Protein AF-A0A7R8L884-F1 (afdb_monomer_lite)

Structure (mmCIF, N/CA/C/O backbone):
data_AF-A0A7R8L884-F1
#
_entry.id   AF-A0A7R8L884-F1
#
loop_
_atom_site.group_PDB
_atom_site.id
_atom_site.type_symbol
_atom_site.label_atom_id
_atom_site.label_alt_id
_atom_site.label_comp_id
_atom_site.label_asym_id
_atom_site.label_entity_id
_atom_site.label_seq_id
_atom_site.pdbx_PDB_ins_code
_atom_site.Cartn_x
_atom_site.Cartn_y
_atom_site.Cartn_z
_atom_site.occupancy
_atom_site.B_iso_or_equiv
_atom_site.auth_seq_id
_atom_site.auth_comp_id
_atom_site.auth_asym_id
_atom_site.auth_atom_id
_atom_site.pdbx_PDB_model_num
ATOM 1 N N . MET A 1 1 ? 1.867 7.449 -24.778 1.00 37.81 1 MET A N 1
ATOM 2 C CA . MET A 1 1 ? 2.277 6.157 -24.186 1.00 37.81 1 MET A CA 1
ATOM 3 C C . MET A 1 1 ? 1.015 5.458 -23.724 1.00 37.81 1 MET A C 1
ATOM 5 O O . MET A 1 1 ? 0.256 6.070 -22.986 1.00 37.81 1 MET A O 1
ATOM 9 N N . ALA A 1 2 ? 0.740 4.260 -24.238 1.00 30.61 2 ALA A N 1
ATOM 10 C CA . ALA A 1 2 ? -0.418 3.473 -23.823 1.00 30.61 2 ALA A CA 1
ATOM 11 C C . ALA A 1 2 ? -0.204 2.948 -22.390 1.00 30.61 2 ALA A C 1
ATOM 13 O O . ALA A 1 2 ? 0.940 2.639 -22.043 1.00 30.61 2 ALA A O 1
ATOM 14 N N . PRO A 1 3 ? -1.251 2.855 -21.553 1.00 36.12 3 PRO A N 1
ATOM 15 C CA . PRO A 1 3 ? -1.129 2.206 -20.258 1.00 36.12 3 PRO A CA 1
ATOM 16 C C . PRO A 1 3 ? -0.828 0.723 -20.495 1.00 36.12 3 PRO A C 1
ATOM 18 O O . PRO A 1 3 ? -1.528 0.057 -21.256 1.00 36.12 3 PRO A O 1
ATOM 21 N N . VAL A 1 4 ? 0.233 0.215 -19.868 1.00 46.78 4 VAL A N 1
ATOM 22 C CA . VAL A 1 4 ? 0.467 -1.228 -19.774 1.00 46.78 4 VAL A CA 1
ATOM 23 C C . VAL A 1 4 ? -0.720 -1.793 -19.001 1.00 46.78 4 VAL A C 1
ATOM 25 O O . VAL A 1 4 ? -0.898 -1.482 -17.822 1.00 46.78 4 VAL A O 1
ATOM 28 N N . LEU A 1 5 ? -1.583 -2.538 -19.693 1.00 41.53 5 LEU A N 1
ATOM 29 C CA . LEU A 1 5 ? -2.669 -3.290 -19.076 1.00 41.53 5 LEU A CA 1
ATOM 30 C C . LEU A 1 5 ? -2.035 -4.237 -18.055 1.00 41.53 5 LEU A C 1
ATOM 32 O O . LEU A 1 5 ? -1.295 -5.146 -18.421 1.00 41.53 5 LEU A O 1
ATOM 36 N N . ARG A 1 6 ? -2.273 -3.937 -16.775 1.00 55.09 6 ARG A N 1
ATOM 37 C CA . ARG A 1 6 ? -1.846 -4.737 -15.629 1.00 55.09 6 ARG A CA 1
ATOM 38 C C . ARG A 1 6 ? -2.355 -6.163 -15.828 1.00 55.09 6 ARG A C 1
ATOM 40 O O . ARG A 1 6 ? -3.567 -6.367 -15.842 1.00 55.09 6 ARG A O 1
ATOM 47 N N . GLU A 1 7 ? -1.464 -7.146 -15.880 1.00 52.06 7 GLU A N 1
ATOM 48 C CA . GLU A 1 7 ? -1.822 -8.477 -15.394 1.00 52.06 7 GLU A CA 1
ATOM 49 C C . GLU A 1 7 ? -1.991 -8.343 -13.878 1.00 52.06 7 GLU A C 1
ATOM 51 O O . GLU A 1 7 ? -1.067 -8.555 -13.100 1.00 52.06 7 GLU A O 1
ATOM 56 N N . MET A 1 8 ? -3.166 -7.880 -13.448 1.00 53.38 8 MET A N 1
ATOM 57 C CA . MET A 1 8 ? -3.611 -8.149 -12.090 1.00 53.38 8 MET A CA 1
ATOM 58 C C . MET A 1 8 ? -3.756 -9.665 -12.024 1.00 53.38 8 MET A C 1
ATOM 60 O O . MET A 1 8 ? -4.712 -10.213 -12.577 1.00 53.38 8 MET A O 1
ATOM 64 N N . GLN A 1 9 ? -2.776 -10.346 -11.428 1.00 59.41 9 GLN A N 1
ATOM 65 C CA . GLN A 1 9 ? -2.965 -11.732 -11.023 1.00 59.41 9 GLN A CA 1
ATOM 66 C C . GLN A 1 9 ? -4.261 -11.769 -10.210 1.00 59.41 9 GLN A C 1
ATOM 68 O O . GLN A 1 9 ? -4.452 -10.962 -9.299 1.00 59.41 9 GLN A O 1
ATOM 73 N N . GLY A 1 10 ? -5.197 -12.625 -10.626 1.00 67.19 10 GLY A N 1
ATOM 74 C CA . GLY A 1 10 ? -6.474 -12.773 -9.939 1.00 67.19 10 GLY A CA 1
ATOM 75 C C . GLY A 1 10 ? -6.274 -13.184 -8.476 1.00 67.19 10 GLY A C 1
ATOM 76 O O . GLY A 1 10 ? -5.158 -13.526 -8.082 1.00 67.19 10 GLY A O 1
ATOM 77 N N . PRO A 1 11 ? -7.345 -13.192 -7.669 1.00 77.44 11 PRO A N 1
ATOM 78 C CA . PRO A 1 11 ? -7.245 -13.460 -6.243 1.00 77.44 11 PRO A CA 1
ATOM 79 C C . PRO A 1 11 ? -6.469 -14.752 -5.963 1.00 77.44 11 PRO A C 1
ATOM 81 O O . PRO A 1 11 ? -6.843 -15.833 -6.429 1.00 77.44 11 PRO A O 1
ATOM 84 N N . VAL A 1 12 ? -5.375 -14.642 -5.210 1.00 81.31 12 VAL A N 1
ATOM 85 C CA . VAL A 1 12 ? -4.496 -15.777 -4.910 1.00 81.31 12 VAL A CA 1
ATOM 86 C C . VAL A 1 12 ? -4.916 -16.385 -3.581 1.00 81.31 12 VAL A C 1
ATOM 88 O O . VAL A 1 12 ? -5.024 -15.695 -2.565 1.00 81.31 12 VAL A O 1
ATOM 91 N N . ARG A 1 13 ? -5.163 -17.697 -3.566 1.00 82.12 13 ARG A N 1
ATOM 92 C CA . ARG A 1 13 ? -5.399 -18.423 -2.314 1.00 82.12 13 ARG A CA 1
ATOM 93 C C . ARG A 1 13 ? -4.088 -18.597 -1.568 1.00 82.12 13 ARG A C 1
ATOM 95 O O . ARG A 1 13 ? -3.082 -18.981 -2.156 1.00 82.12 13 ARG A O 1
ATOM 102 N N . PHE A 1 14 ? -4.121 -18.366 -0.263 1.00 79.69 14 PHE A N 1
ATOM 103 C CA . PHE A 1 14 ? -2.956 -18.607 0.57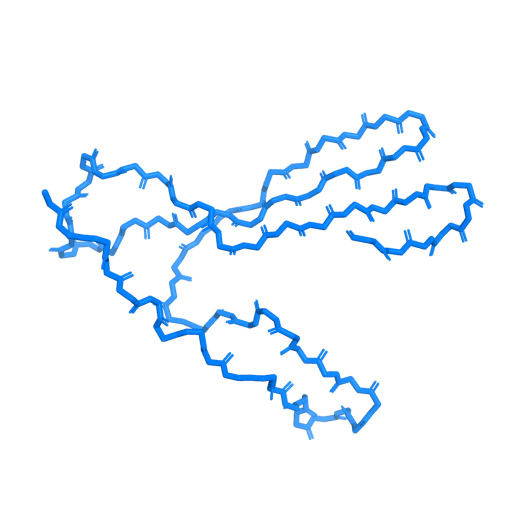2 1.00 79.69 14 PHE A CA 1
ATOM 104 C C . PHE A 1 14 ? -2.773 -20.116 0.78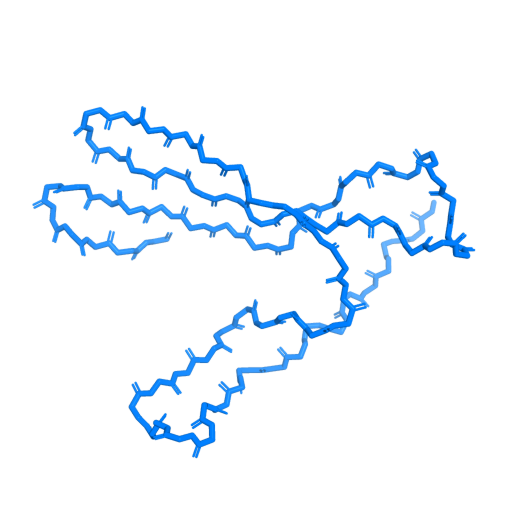8 1.00 79.69 14 PHE A C 1
ATOM 106 O O . PHE A 1 14 ? -3.657 -20.769 1.338 1.00 79.69 14 PHE A O 1
ATOM 113 N N . GLU A 1 15 ? -1.633 -20.682 0.380 1.00 80.19 15 GLU A N 1
ATOM 114 C CA . GLU A 1 15 ? -1.419 -22.144 0.365 1.00 80.19 15 GLU A CA 1
ATOM 115 C C . GLU A 1 15 ? -1.593 -22.811 1.738 1.00 80.19 15 GLU A C 1
ATOM 117 O O . GLU A 1 15 ? -2.035 -23.953 1.834 1.00 80.19 15 GLU A O 1
ATOM 122 N N . THR A 1 16 ? -1.276 -22.095 2.818 1.00 83.38 16 THR A N 1
ATOM 123 C CA . THR A 1 16 ? -1.352 -22.620 4.190 1.00 83.38 16 THR A CA 1
ATOM 124 C C . THR A 1 16 ? -2.622 -22.207 4.933 1.00 83.38 16 THR A C 1
ATOM 126 O O . THR A 1 16 ? -2.831 -22.636 6.070 1.00 83.38 16 THR A O 1
ATOM 129 N N . ARG A 1 17 ? -3.482 -21.378 4.321 1.00 80.06 17 ARG A N 1
ATOM 130 C CA . ARG A 1 17 ? -4.692 -20.833 4.948 1.00 80.06 17 ARG A CA 1
ATOM 131 C C . ARG A 1 17 ? -5.845 -20.688 3.957 1.00 80.06 17 ARG A C 1
ATOM 133 O O . ARG A 1 17 ? -5.940 -19.716 3.217 1.00 80.06 17 ARG A O 1
ATOM 140 N N . ASN A 1 18 ? -6.790 -21.621 4.041 1.00 82.38 18 ASN A N 1
ATOM 141 C CA . ASN A 1 18 ? -7.969 -21.668 3.168 1.00 82.38 18 ASN A CA 1
ATOM 142 C C . ASN A 1 18 ? -8.999 -20.555 3.427 1.00 82.38 18 ASN A C 1
ATOM 144 O O . ASN A 1 18 ? -9.896 -20.358 2.608 1.00 82.38 18 ASN A O 1
ATOM 148 N N . ASP A 1 19 ? -8.888 -19.859 4.558 1.00 86.19 19 ASP A N 1
ATOM 149 C CA . ASP A 1 19 ? -9.737 -18.737 4.958 1.00 86.19 19 ASP A CA 1
ATOM 150 C C . ASP A 1 19 ? -9.161 -17.369 4.548 1.00 86.19 19 ASP A C 1
ATOM 152 O O . ASP A 1 19 ? -9.745 -16.340 4.880 1.00 86.19 19 ASP A O 1
ATOM 156 N N . LEU A 1 20 ? -8.025 -17.345 3.838 1.00 80.50 20 LEU A N 1
ATOM 157 C CA . LEU A 1 20 ? -7.402 -16.125 3.333 1.00 80.50 20 LEU A CA 1
ATOM 158 C C . LEU A 1 20 ? -7.343 -16.112 1.809 1.00 80.50 20 LEU A C 1
ATOM 160 O O . LEU A 1 20 ? -6.893 -17.062 1.162 1.00 80.50 20 LEU A O 1
ATOM 164 N N . MET A 1 21 ? -7.748 -14.975 1.256 1.00 84.25 21 MET A N 1
ATOM 165 C CA . MET A 1 21 ? -7.638 -14.654 -0.156 1.00 84.25 21 MET A CA 1
ATOM 166 C C . MET A 1 21 ? -6.848 -13.356 -0.296 1.00 84.25 21 MET A C 1
ATOM 168 O O . MET A 1 21 ? -7.105 -12.383 0.413 1.00 84.25 21 MET A O 1
ATOM 172 N N . LEU A 1 22 ? -5.849 -13.365 -1.171 1.00 84.81 22 LEU A N 1
ATOM 173 C CA . LEU A 1 22 ? -5.052 -12.194 -1.496 1.00 84.81 22 LEU A CA 1
ATOM 174 C C . LEU A 1 22 ? -5.653 -11.539 -2.741 1.00 84.81 22 LEU A C 1
ATOM 176 O O . LEU A 1 22 ? -5.414 -11.998 -3.854 1.00 84.81 22 LEU A O 1
ATOM 180 N N . GLU A 1 23 ? -6.445 -10.486 -2.545 1.00 83.00 23 GLU A N 1
ATOM 181 C CA . GLU A 1 23 ? -7.151 -9.780 -3.629 1.00 83.00 23 GLU A CA 1
ATOM 182 C C . GLU A 1 23 ? -6.196 -9.042 -4.583 1.00 83.00 23 GLU A C 1
ATOM 184 O O . GLU A 1 23 ? -6.405 -9.035 -5.793 1.00 83.00 23 GLU A O 1
ATOM 189 N N . SER A 1 24 ? -5.130 -8.449 -4.034 1.00 83.50 24 SER A N 1
ATOM 190 C CA . SER A 1 24 ? -4.187 -7.569 -4.746 1.00 83.50 24 SER A CA 1
ATOM 191 C C . SER A 1 24 ? -2.731 -8.011 -4.542 1.00 83.50 24 SER A C 1
ATOM 193 O O . SER A 1 24 ? -1.869 -7.221 -4.148 1.00 83.50 24 SER A O 1
ATOM 195 N N . TYR A 1 25 ? -2.444 -9.294 -4.767 1.00 83.88 25 TYR A N 1
ATOM 196 C CA . TYR A 1 25 ? -1.108 -9.863 -4.560 1.00 83.88 25 TYR A CA 1
ATOM 197 C C . TYR A 1 25 ? -0.077 -9.383 -5.597 1.00 83.88 25 TYR A C 1
ATOM 199 O O . TYR A 1 25 ? -0.411 -9.176 -6.758 1.00 83.88 25 TYR A O 1
ATOM 207 N N . CYS A 1 26 ? 1.177 -9.218 -5.166 1.00 84.56 26 CYS A N 1
ATOM 208 C CA . CYS A 1 26 ? 2.316 -8.842 -6.002 1.00 84.56 26 CYS A CA 1
ATOM 209 C C . CYS A 1 26 ? 3.540 -9.677 -5.603 1.00 84.56 26 CYS A C 1
ATOM 211 O O . CYS A 1 26 ? 4.078 -9.484 -4.512 1.00 84.56 26 CYS A O 1
ATOM 213 N N . ASP A 1 27 ? 3.990 -10.578 -6.474 1.00 84.69 27 ASP A N 1
ATOM 214 C CA . ASP A 1 27 ? 5.157 -11.445 -6.257 1.00 84.69 27 ASP A CA 1
ATOM 215 C C . ASP A 1 27 ? 6.425 -10.966 -6.977 1.00 84.69 27 ASP A C 1
ATOM 217 O O . ASP A 1 27 ? 7.537 -11.208 -6.509 1.00 84.69 27 ASP A O 1
ATOM 221 N N . ASP A 1 28 ? 6.272 -10.271 -8.104 1.00 85.62 28 ASP A N 1
ATOM 222 C CA . ASP A 1 28 ? 7.350 -10.053 -9.070 1.00 85.62 28 ASP A CA 1
ATOM 223 C C . ASP A 1 28 ? 7.898 -8.609 -9.114 1.00 85.62 28 ASP A C 1
ATOM 225 O O . ASP A 1 28 ? 8.737 -8.264 -9.963 1.00 85.62 28 ASP A O 1
ATOM 229 N N . ARG A 1 29 ? 7.466 -7.745 -8.188 1.00 87.44 29 ARG A N 1
ATOM 230 C CA . ARG A 1 29 ? 7.944 -6.359 -8.057 1.00 87.44 29 ARG A CA 1
ATOM 231 C C . ARG A 1 29 ? 8.520 -6.080 -6.676 1.00 87.44 29 ARG A C 1
ATOM 233 O O . ARG A 1 29 ? 7.987 -6.489 -5.650 1.00 87.44 29 ARG A O 1
ATOM 240 N N . HIS A 1 30 ? 9.580 -5.275 -6.655 1.00 89.75 30 HIS A N 1
ATOM 241 C CA . HIS A 1 30 ? 9.985 -4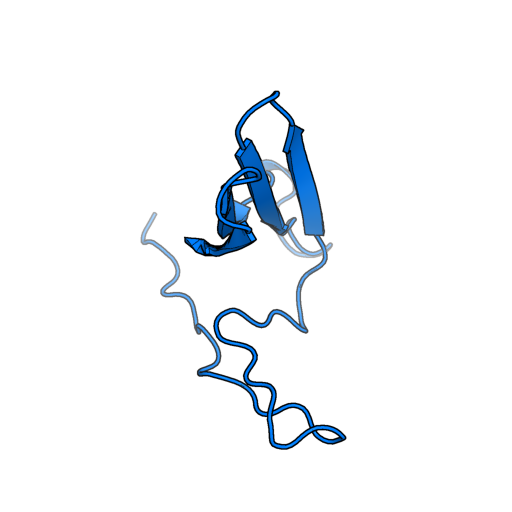.571 -5.444 1.00 89.75 30 HIS A CA 1
ATOM 242 C C . HIS A 1 30 ? 9.093 -3.351 -5.235 1.00 89.75 30 HIS A C 1
ATOM 244 O O . HIS A 1 30 ? 8.587 -2.761 -6.192 1.00 89.75 30 HIS A O 1
ATOM 250 N N . GLY A 1 31 ? 8.946 -2.937 -3.984 1.00 91.81 31 GLY A N 1
ATOM 251 C CA . GLY A 1 31 ? 8.114 -1.802 -3.632 1.00 91.81 31 GLY A CA 1
ATOM 252 C C . GLY A 1 31 ? 8.306 -1.364 -2.191 1.00 91.81 31 GLY A C 1
ATOM 253 O O . GLY A 1 31 ? 9.138 -1.906 -1.464 1.00 91.81 31 GLY A O 1
ATOM 254 N N . PHE A 1 32 ? 7.518 -0.382 -1.783 1.00 94.19 32 PHE A N 1
ATOM 255 C CA . PHE A 1 32 ? 7.452 0.103 -0.412 1.00 94.19 32 PHE A CA 1
ATOM 256 C C . PHE A 1 32 ? 6.014 0.468 -0.051 1.00 94.19 32 PHE A C 1
ATOM 258 O O . PHE A 1 32 ? 5.178 0.727 -0.918 1.00 94.19 32 PHE A O 1
ATOM 265 N N . LEU A 1 33 ? 5.732 0.485 1.250 1.00 94.75 33 LEU A N 1
ATOM 266 C CA . LEU A 1 33 ? 4.448 0.922 1.781 1.00 94.75 33 LEU A CA 1
ATOM 267 C C . LEU A 1 33 ? 4.542 2.381 2.214 1.00 94.75 33 LEU A C 1
ATOM 269 O O . LEU A 1 33 ? 5.468 2.768 2.929 1.00 94.75 33 LEU A O 1
ATOM 273 N N . ARG A 1 34 ? 3.554 3.176 1.816 1.00 96.50 34 ARG A N 1
ATOM 274 C CA . ARG A 1 34 ? 3.326 4.517 2.344 1.00 96.50 34 ARG A CA 1
ATOM 275 C C . ARG A 1 34 ? 2.142 4.465 3.297 1.00 96.50 34 ARG A C 1
ATOM 277 O O . ARG A 1 34 ? 1.044 4.093 2.895 1.00 96.50 34 ARG A O 1
ATOM 284 N N . PHE A 1 35 ? 2.378 4.845 4.549 1.00 95.44 35 PHE A N 1
ATOM 285 C CA . PHE A 1 35 ? 1.346 4.934 5.575 1.00 95.44 35 PHE A CA 1
ATOM 286 C C . PHE A 1 35 ? 1.071 6.388 5.926 1.00 95.44 35 PHE A C 1
ATOM 288 O O . PHE A 1 35 ? 1.990 7.145 6.235 1.00 95.44 35 PHE A O 1
ATOM 295 N N . GLU A 1 36 ? -0.204 6.742 5.962 1.00 97.00 36 GLU A N 1
ATOM 296 C CA . GLU A 1 36 ? -0.684 7.971 6.574 1.00 97.00 36 GLU A CA 1
ATOM 297 C C . GLU A 1 36 ? -1.564 7.590 7.760 1.00 97.00 36 GLU A C 1
ATOM 299 O O . GLU A 1 36 ? -2.588 6.920 7.618 1.00 97.00 36 GLU A O 1
ATOM 304 N N . VAL A 1 37 ? -1.128 7.979 8.958 1.00 95.38 37 VAL A N 1
ATOM 305 C CA . VAL A 1 37 ? -1.812 7.640 10.207 1.00 95.38 37 VAL A CA 1
ATOM 306 C C . VAL A 1 37 ? -2.455 8.892 10.774 1.00 95.38 37 VAL A C 1
ATOM 308 O O . VAL A 1 37 ? -1.783 9.880 11.062 1.00 95.38 37 VAL A O 1
ATOM 311 N N . SER A 1 38 ? -3.761 8.818 10.993 1.00 94.31 38 SER A N 1
ATOM 312 C CA . SER A 1 38 ? -4.546 9.838 11.676 1.00 94.31 38 SER A CA 1
ATOM 313 C C . SER A 1 38 ? -5.237 9.244 12.915 1.00 94.31 38 SER A C 1
ATOM 315 O O . SER A 1 38 ? -5.186 8.027 13.155 1.00 94.31 38 SER A O 1
ATOM 317 N N . PRO A 1 39 ? -5.899 10.070 13.746 1.00 94.88 39 PRO A N 1
ATOM 318 C CA . PRO A 1 39 ? -6.669 9.567 14.881 1.00 94.88 3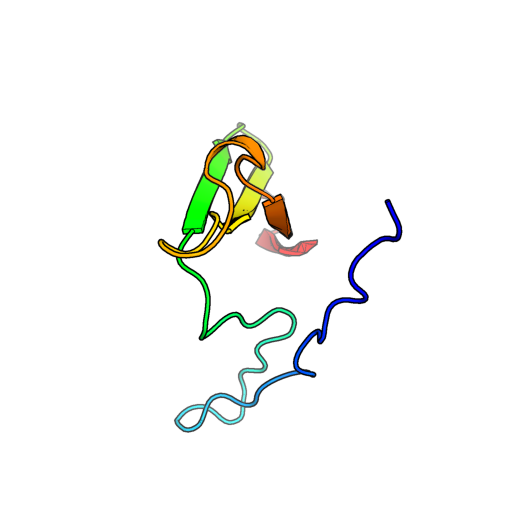9 PRO A CA 1
ATOM 319 C C . PRO A 1 39 ? -7.797 8.602 14.484 1.00 94.88 39 PRO A C 1
ATOM 321 O O . PRO A 1 39 ? -8.085 7.671 15.234 1.00 94.88 39 PRO A O 1
ATOM 324 N N . SER A 1 40 ? -8.426 8.796 13.320 1.00 94.19 40 SER A N 1
ATOM 325 C CA . SER A 1 40 ? -9.586 8.010 12.873 1.00 94.19 40 SER A CA 1
ATOM 326 C C . SER A 1 40 ? -9.265 6.950 11.826 1.00 94.19 40 SER A C 1
ATOM 328 O O . SER A 1 40 ? -10.018 5.991 11.707 1.00 94.19 40 SER A O 1
ATOM 330 N N . GLU A 1 41 ? -8.171 7.092 11.084 1.00 96.44 41 GLU A N 1
ATOM 331 C CA . GLU A 1 41 ? -7.892 6.273 9.901 1.00 96.44 41 GLU A CA 1
ATOM 332 C C . GLU A 1 41 ? -6.400 5.938 9.790 1.00 96.44 41 GLU A C 1
ATOM 334 O O . GLU A 1 41 ? -5.545 6.757 10.135 1.00 96.44 41 GLU A O 1
ATOM 339 N N . ILE A 1 42 ? -6.097 4.744 9.280 1.00 96.69 42 ILE A N 1
ATOM 340 C CA . ILE A 1 42 ? -4.797 4.414 8.690 1.00 96.69 42 ILE A CA 1
ATOM 341 C C . ILE A 1 42 ? -5.017 4.230 7.192 1.00 96.69 42 ILE A C 1
ATOM 343 O O . ILE A 1 42 ? -5.681 3.280 6.784 1.00 96.69 42 ILE A O 1
ATOM 347 N N . ALA A 1 43 ? -4.462 5.121 6.379 1.00 96.81 43 ALA A N 1
ATOM 348 C CA . ALA A 1 43 ? -4.418 4.945 4.936 1.00 96.81 43 ALA A CA 1
ATOM 349 C C . ALA A 1 43 ? -3.081 4.308 4.553 1.00 96.81 43 ALA A C 1
ATOM 351 O O . ALA A 1 43 ? -2.024 4.718 5.040 1.00 96.81 43 ALA A O 1
ATOM 352 N N . CYS A 1 44 ? -3.130 3.300 3.691 1.00 95.75 44 CYS A N 1
ATOM 353 C CA . CYS A 1 44 ? -1.955 2.591 3.223 1.00 95.75 44 CYS A CA 1
ATOM 354 C C . CYS A 1 44 ? -1.969 2.477 1.703 1.00 95.75 44 CYS A C 1
ATOM 356 O O . CYS A 1 44 ? -2.996 2.177 1.097 1.00 95.75 44 CYS A O 1
ATOM 358 N N . GLU A 1 45 ? -0.812 2.705 1.101 1.00 95.81 45 GLU A N 1
ATOM 359 C CA . GLU A 1 45 ? -0.569 2.512 -0.320 1.00 95.81 45 GLU A CA 1
ATOM 360 C C . GLU A 1 45 ? 0.664 1.631 -0.490 1.00 95.81 45 GLU A C 1
ATOM 362 O O . GLU A 1 45 ? 1.721 1.922 0.074 1.00 95.81 45 GLU A O 1
ATOM 367 N N . TYR A 1 46 ? 0.547 0.576 -1.288 1.00 94.06 46 TYR A N 1
ATOM 368 C CA . TYR A 1 46 ? 1.692 -0.194 -1.749 1.00 94.06 46 TYR A CA 1
ATOM 369 C C . TYR A 1 46 ? 2.124 0.337 -3.110 1.00 94.06 46 TYR A C 1
ATOM 371 O O . TYR A 1 46 ? 1.348 0.312 -4.065 1.00 94.06 46 TYR A O 1
ATOM 379 N N . LEU A 1 47 ? 3.351 0.848 -3.195 1.00 93.88 47 LEU A N 1
ATOM 380 C CA . LEU A 1 47 ? 3.933 1.352 -4.433 1.00 93.88 47 LEU A CA 1
ATOM 381 C C . LEU A 1 47 ? 5.047 0.421 -4.889 1.00 93.88 47 LEU A C 1
ATOM 383 O O . LEU A 1 47 ? 5.957 0.111 -4.126 1.00 93.88 47 LEU A O 1
ATOM 387 N N . THR A 1 48 ? 5.001 0.024 -6.153 1.00 93.94 48 THR A N 1
ATOM 388 C CA . THR A 1 48 ? 6.058 -0.750 -6.806 1.00 93.94 48 THR A CA 1
ATOM 389 C C . THR A 1 48 ? 7.072 0.182 -7.449 1.00 93.94 48 THR A C 1
ATOM 391 O O . THR A 1 48 ? 6.743 1.300 -7.845 1.00 93.94 48 THR A O 1
ATOM 394 N N . VAL A 1 49 ? 8.322 -0.259 -7.540 1.00 92.31 49 VAL A N 1
ATOM 395 C CA . VAL A 1 49 ? 9.400 0.489 -8.192 1.00 92.31 49 VAL A CA 1
ATOM 396 C C . VAL A 1 49 ? 9.848 -0.216 -9.474 1.00 92.31 49 VAL A C 1
ATOM 398 O O . VAL A 1 49 ? 9.676 -1.436 -9.596 1.00 92.31 49 VAL A O 1
ATOM 401 N N . PRO A 1 50 ? 10.427 0.524 -10.437 1.00 90.56 50 PRO A N 1
ATOM 402 C CA . PRO A 1 50 ? 10.957 -0.076 -11.650 1.00 90.56 50 PRO A CA 1
ATOM 403 C C . PRO A 1 50 ? 12.025 -1.130 -11.339 1.00 90.56 50 PRO A C 1
ATOM 405 O O . PRO A 1 50 ? 12.835 -0.972 -10.422 1.00 90.56 50 PRO A O 1
ATOM 408 N N . ARG A 1 51 ? 12.043 -2.206 -12.124 1.00 87.94 51 ARG A N 1
ATOM 409 C CA . ARG A 1 51 ? 13.095 -3.226 -12.085 1.00 87.94 51 ARG A CA 1
ATOM 410 C C . ARG A 1 51 ? 14.433 -2.634 -12.543 1.00 87.94 51 ARG A C 1
ATOM 412 O O . ARG A 1 51 ? 14.442 -1.646 -13.273 1.00 87.94 51 ARG A O 1
ATOM 419 N N . PRO A 1 52 ? 15.573 -3.278 -12.228 1.00 87.56 52 PRO A N 1
ATOM 420 C CA . PRO A 1 52 ? 16.888 -2.786 -12.648 1.00 87.56 52 PRO A CA 1
ATOM 421 C C . PRO A 1 52 ? 17.054 -2.576 -14.164 1.00 87.56 52 PRO A C 1
ATOM 423 O O . PRO A 1 52 ? 17.860 -1.750 -14.577 1.00 87.56 52 PRO A O 1
ATOM 426 N N . HIS A 1 53 ? 16.309 -3.321 -14.989 1.00 88.50 53 HIS A N 1
ATOM 427 C CA . HIS A 1 53 ? 16.321 -3.191 -16.452 1.00 88.50 53 HIS A CA 1
ATOM 428 C C . HIS A 1 53 ? 15.263 -2.218 -17.001 1.00 88.50 53 HIS A C 1
ATOM 430 O O . HIS A 1 53 ? 15.245 -1.948 -18.200 1.00 88.50 53 HIS A O 1
ATOM 436 N N . GLU A 1 54 ? 14.368 -1.706 -16.158 1.00 87.25 54 GLU A N 1
ATOM 437 C CA . GLU A 1 54 ? 13.386 -0.688 -16.528 1.00 87.25 54 GLU A CA 1
ATOM 438 C C . GLU A 1 54 ? 13.958 0.717 -16.276 1.00 87.25 54 GLU A C 1
ATOM 440 O O . GLU A 1 54 ? 14.936 0.911 -15.552 1.00 87.25 54 GLU A O 1
ATOM 445 N N . SER A 1 55 ? 13.358 1.739 -16.889 1.00 82.88 55 SER A N 1
ATOM 446 C CA . SER A 1 55 ? 13.833 3.112 -16.713 1.00 82.88 55 SER A CA 1
ATOM 447 C C . SER A 1 55 ? 13.596 3.602 -15.285 1.00 82.88 55 SER A C 1
ATOM 449 O O . SER A 1 55 ? 12.454 3.744 -14.847 1.00 82.88 55 SER A O 1
ATOM 451 N N . TRP A 1 56 ? 14.672 3.982 -14.594 1.00 78.50 56 TRP A N 1
ATOM 452 C CA . TRP A 1 56 ? 14.615 4.589 -13.259 1.00 78.50 56 TRP A CA 1
ATOM 453 C C . TRP A 1 56 ? 13.799 5.893 -13.216 1.00 78.50 56 TRP A C 1
ATOM 455 O O . TRP A 1 56 ? 13.309 6.285 -12.159 1.00 78.50 56 TRP A O 1
ATOM 465 N N . ARG A 1 57 ? 13.617 6.563 -14.364 1.00 84.06 57 ARG A N 1
ATOM 466 C CA . ARG A 1 57 ? 12.840 7.809 -14.472 1.00 84.06 57 ARG A CA 1
ATOM 467 C C . ARG A 1 57 ? 11.329 7.608 -14.349 1.00 84.06 57 ARG A C 1
ATOM 469 O O . ARG A 1 57 ? 10.624 8.594 -14.176 1.00 84.06 57 ARG A O 1
ATOM 476 N N . ALA A 1 58 ? 10.831 6.375 -14.459 1.00 81.75 58 ALA A N 1
ATOM 477 C CA . ALA A 1 58 ? 9.398 6.092 -14.370 1.00 81.75 58 ALA A CA 1
ATOM 478 C C . ALA A 1 58 ? 8.826 6.316 -12.954 1.00 81.75 58 ALA A C 1
ATOM 480 O O . ALA A 1 58 ? 7.625 6.526 -12.817 1.00 81.75 58 ALA A O 1
ATOM 481 N N . GLY A 1 59 ? 9.684 6.349 -11.924 1.00 88.38 59 GLY A N 1
ATOM 482 C CA . GLY A 1 59 ? 9.282 6.565 -10.533 1.00 88.38 59 GLY A CA 1
ATOM 483 C C . GLY A 1 59 ? 8.431 5.422 -9.952 1.00 88.38 59 GLY A C 1
ATOM 484 O O . GLY A 1 59 ? 8.172 4.430 -10.634 1.00 88.38 59 GLY A O 1
ATOM 485 N N .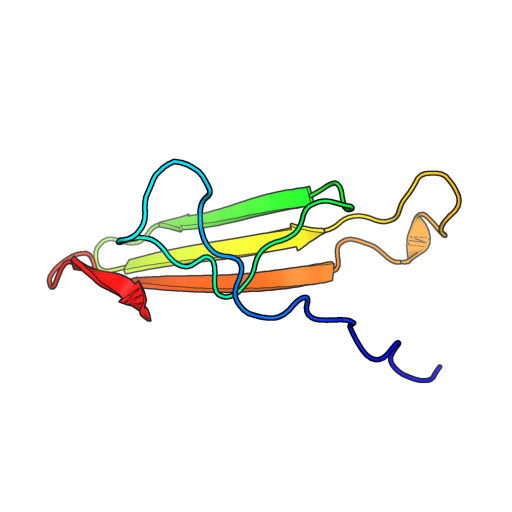 PRO A 1 60 ? 8.020 5.522 -8.674 1.00 91.56 60 PRO A N 1
ATOM 486 C CA . PRO A 1 60 ? 7.150 4.531 -8.049 1.00 91.56 60 PRO A CA 1
ATOM 487 C C . PRO A 1 60 ? 5.728 4.565 -8.620 1.00 91.56 60 PRO A C 1
ATOM 489 O O . PRO A 1 60 ? 5.159 5.637 -8.831 1.00 91.56 60 PRO A O 1
ATOM 492 N N . MET A 1 61 ? 5.127 3.393 -8.805 1.00 91.56 61 MET A N 1
ATOM 493 C CA . MET A 1 61 ? 3.763 3.225 -9.300 1.00 91.56 61 MET A CA 1
ATOM 494 C C . MET A 1 61 ? 2.883 2.609 -8.217 1.00 91.56 61 MET A C 1
ATOM 496 O O . MET A 1 61 ? 3.229 1.573 -7.653 1.00 91.56 61 MET A O 1
ATOM 500 N N . LEU A 1 62 ? 1.723 3.216 -7.950 1.00 92.31 62 LEU A N 1
ATOM 501 C CA . LEU A 1 62 ? 0.728 2.629 -7.052 1.00 92.31 62 LEU A CA 1
ATOM 502 C C . LEU A 1 62 ? 0.353 1.234 -7.559 1.00 92.31 62 LEU A C 1
ATOM 504 O O . LEU A 1 62 ? 0.044 1.076 -8.741 1.00 92.31 62 LEU A O 1
ATOM 508 N N . TRP A 1 63 ? 0.378 0.246 -6.673 1.00 90.75 63 TRP A N 1
ATOM 509 C CA . TRP A 1 63 ? -0.105 -1.109 -6.915 1.00 90.75 63 TRP A CA 1
ATOM 510 C C . TRP A 1 63 ? -1.484 -1.281 -6.291 1.00 90.75 63 TRP A C 1
ATOM 512 O O . TRP A 1 63 ? -2.462 -1.437 -7.026 1.00 90.75 63 TRP A O 1
ATOM 522 N N . ASP A 1 64 ? -1.553 -1.124 -4.968 1.00 91.06 64 ASP A N 1
ATOM 523 C CA . ASP A 1 64 ? -2.758 -1.303 -4.163 1.00 91.06 64 ASP A CA 1
ATOM 524 C C . ASP A 1 64 ? -2.903 -0.199 -3.109 1.00 91.06 64 ASP A C 1
ATOM 526 O O . ASP A 1 64 ? -1.923 0.451 -2.726 1.00 91.06 64 ASP A O 1
ATOM 530 N N . ARG A 1 65 ? -4.135 0.019 -2.650 1.00 93.75 65 ARG A N 1
ATOM 531 C CA . ARG A 1 65 ? -4.471 0.994 -1.616 1.00 93.75 65 ARG A CA 1
ATOM 532 C C . ARG A 1 65 ? -5.619 0.481 -0.766 1.00 93.75 65 ARG A C 1
ATOM 534 O O . ARG A 1 65 ? -6.652 0.105 -1.300 1.00 93.75 65 ARG A O 1
ATOM 541 N N . PHE A 1 66 ? -5.474 0.620 0.545 1.00 92.38 66 PHE A N 1
ATOM 542 C CA . PHE A 1 66 ? -6.547 0.358 1.494 1.00 92.38 66 PHE A CA 1
ATOM 543 C C . PHE A 1 66 ? -6.596 1.421 2.589 1.00 92.38 66 PHE A C 1
ATOM 545 O O . PHE A 1 66 ? -5.618 2.123 2.877 1.00 92.38 66 PHE A O 1
ATOM 552 N N . ARG A 1 67 ? -7.758 1.535 3.218 1.00 95.50 67 ARG A N 1
ATOM 553 C CA . ARG A 1 67 ? -8.022 2.389 4.372 1.00 95.50 67 ARG A CA 1
ATOM 554 C C . ARG A 1 67 ? -8.589 1.543 5.493 1.00 95.50 67 ARG A C 1
ATOM 556 O O . ARG A 1 67 ? -9.545 0.801 5.303 1.00 95.50 67 ARG A O 1
ATOM 563 N N . LEU A 1 68 ? -8.006 1.680 6.675 1.00 95.25 68 LEU A N 1
ATOM 564 C CA . LEU A 1 68 ? -8.515 1.089 7.903 1.00 95.25 68 LEU A CA 1
ATOM 565 C C . LEU A 1 68 ? -9.152 2.186 8.751 1.00 95.25 68 LEU A C 1
ATOM 567 O O . LEU A 1 68 ? -8.447 3.042 9.294 1.00 95.25 68 LEU A O 1
ATOM 571 N N . ASP A 1 69 ? -10.468 2.121 8.928 1.00 95.38 69 ASP A N 1
ATOM 572 C CA . ASP A 1 69 ? -11.147 2.923 9.941 1.00 95.38 69 ASP A CA 1
ATOM 573 C C . ASP A 1 69 ? -10.797 2.365 11.328 1.00 95.38 69 ASP A C 1
ATOM 575 O O . ASP A 1 69 ? -11.059 1.204 11.652 1.00 95.38 69 ASP A O 1
ATOM 579 N N . ARG A 1 70 ? -10.184 3.192 12.177 1.00 91.38 70 ARG A N 1
ATOM 580 C CA . ARG A 1 70 ? -9.670 2.770 13.489 1.00 91.38 70 ARG A CA 1
ATOM 581 C C . ARG A 1 70 ? -10.764 2.597 14.540 1.00 91.38 70 ARG A C 1
ATOM 583 O O . ARG A 1 70 ? -10.523 1.926 15.543 1.00 91.38 70 ARG A O 1
ATOM 590 N N . LYS A 1 71 ? -11.938 3.206 14.348 1.00 90.19 71 LYS A N 1
ATOM 591 C CA . LYS A 1 71 ? -13.066 3.116 15.287 1.00 90.19 71 LYS A CA 1
ATOM 592 C C . LYS A 1 71 ? -13.843 1.826 15.067 1.00 90.19 71 LYS A C 1
ATOM 594 O O . LYS A 1 71 ? -14.142 1.117 16.022 1.00 90.19 71 LYS A O 1
ATOM 599 N N . THR A 1 72 ? -14.144 1.527 13.811 1.00 93.19 72 THR A N 1
ATOM 600 C CA . THR A 1 72 ? -14.924 0.359 13.393 1.00 93.19 72 THR A CA 1
ATOM 601 C C . THR A 1 72 ? -14.049 -0.862 13.122 1.00 93.19 72 THR A C 1
ATOM 603 O O . THR A 1 72 ? -14.563 -1.975 13.107 1.00 93.19 72 THR A O 1
ATOM 606 N N . LYS A 1 73 ? -12.730 -0.667 12.960 1.00 89.81 73 LYS A N 1
ATOM 607 C CA . LYS A 1 73 ? -11.756 -1.696 12.557 1.00 89.81 73 LYS A CA 1
ATOM 608 C C . LYS A 1 73 ? -12.102 -2.334 11.209 1.00 89.81 73 LYS A C 1
ATOM 610 O O . LYS A 1 73 ? -11.823 -3.509 10.989 1.00 89.81 73 LYS A O 1
ATOM 615 N N . THR A 1 74 ? -12.703 -1.548 10.321 1.00 89.44 74 THR A N 1
ATOM 616 C CA . THR A 1 74 ? -13.133 -1.994 8.993 1.00 89.44 74 THR A CA 1
ATOM 617 C C . THR A 1 74 ? -12.121 -1.553 7.945 1.00 89.44 74 THR A C 1
ATOM 619 O O . THR A 1 74 ? -11.632 -0.423 8.000 1.00 89.44 74 THR A O 1
ATOM 622 N N . LEU A 1 75 ? -11.815 -2.446 7.004 1.00 86.88 75 LEU A N 1
ATOM 623 C CA . LEU A 1 75 ? -10.982 -2.162 5.840 1.00 86.88 75 LEU A CA 1
ATOM 624 C C . LEU A 1 75 ? -11.872 -1.749 4.657 1.00 86.88 75 LEU A C 1
ATOM 626 O O . LEU A 1 75 ? -12.921 -2.358 4.446 1.00 86.88 75 LEU A O 1
ATOM 630 N N . THR A 1 76 ? -11.439 -0.753 3.892 1.00 80.94 76 THR A N 1
ATOM 631 C CA . THR A 1 76 ? -12.093 -0.256 2.668 1.00 80.94 76 THR A CA 1
ATOM 632 C C . THR A 1 76 ? -11.078 0.072 1.595 1.00 80.94 76 THR A C 1
ATOM 634 O O . THR A 1 76 ? -9.929 0.416 1.964 1.00 80.94 76 THR A O 1
#

Sequence (76 aa):
MAPVLREMQGPVRFETRNDLMLESYCDDRHGFLRFEVSPSEIACEYLTVPRPHESWRAGPMLWDRFRLDRKTKTLT

pLDDT: mean 83.65, std 15.34, range [30.61, 97.0]

Foldseek 3Di:
DDPPPDPQPAWDQDPVDNPDTRHQDDDPFDWDKDWDDDPFKIKIWTWTADDPPDDNVVGTHTRDIWMQGPVVRDID

Secondary structure (DSSP, 8-state):
--------PPPEEETTEEEEEETT--SS--EEEEEEE-SSEEEEEEEE---TTS-GGG--EEEEEEEEETTTTEE-

Radius of gyration: 15.08 Å; chains: 1; bounding box: 32×32×40 Å

=== Feature glossary ===
Key to the feature types in this record:

Secondary structure (8-state, DSSP). Secondary structure is the local, repeating backbone conformation. DSSP classifies it into eight states by reading the hydrogen-bond network: three helix types (H, G, I), two β types (E, B), two non-regular types (T, S), and unstructured coil (-).

B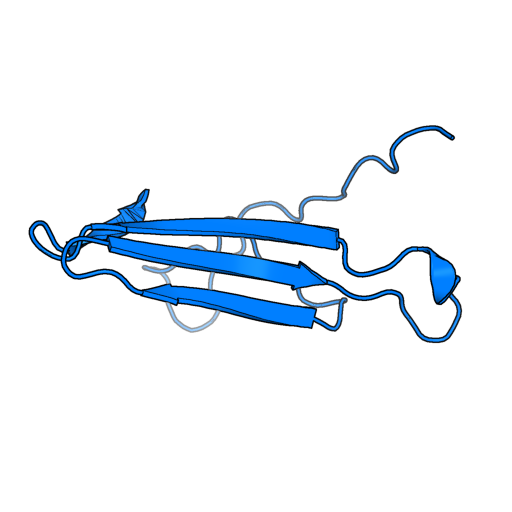ackbone torsions (φ/ψ). Backbone dihedral angles. Every residue except chain termini has a φ (preceding-C → N → Cα → C) and a ψ (N → Cα → C → next-N). They are reported in degrees following the IUPAC sign convention. Secondary structure is essentially a statement about which (φ, ψ) basin each residue occupies.

Predicted aligned error. Predicted Aligned Error (PAE) is an AlphaFold confidence matrix: entry (i, j) is the expected error in the position of residue j, in ångströms, when the prediction is superimposed on the true structure at residue i. Low PAE within a block of residues means that block is internally rigid and well-predicted; high PAE between two blocks means their relative placement is uncertain even if each block individually is confident.

B-factor. B-factor (Debye–Waller factor) reflects atomic displacement in the crystal lattice. It is an experimental observable (units Å²), not a prediction; low values mean the atom is pinned down, high values mean it moves or is heterogeneous across the crystal.

Secondary structure (3-state, P-SEA). Three-state secondary structure (P-SEA) collapses the eight DSSP classes into helix (a), strand (b), and coil (c). P-SEA assigns these from Cα geometry alone — distances and angles — without requiring backbone oxygens, so it works on any Cα trace.

Sequence. Primary structure: the covalent order of the twenty standard amino acids along the backbone. Two proteins with the same sequence will (almost always) fold to the same structure; two with 30% identity often share a fold but not the details.

pLDDT. pLDDT is the predicted lDDT-Cα score: AlphaFold's confidence that the local environment of each residue (all inter-atomic distances within 15 Å) is correctly placed. It is a per-residue number between 0 and 100, with higher meaning more reliable.

InterPro / GO / CATH / organism. Functional annotations link the protein to curated databases. InterPro entries identify conserved domains and families by matching the sequence against member-database signatures (Pfam, PROSITE, CDD, …). Gene Ontology (GO) terms describe molecular function, biological process, and cellular component in a controlled vocabulary. CATH places the structure in a hierarchical fold classification (Class/Architecture/Topology/Homologous-superfamily). The organism is the source species.

Contact-map, Ramachandran, and PAE plots. Three diagnostic plots accompany the record. The Cα contact map visualizes the tertiary structure as a 2D adjacency matrix (8 Å cutoff, sequence-local contacts suppressed). The Ramachandran plot shows the distribution of backbone (φ, ψ) torsions, with points in the α and β basins reflecting secondary structure content. The PAE plot shows AlphaFold's inter-residue confidence as a color matrix.

mmCIF coordinates. The mmCIF table is the protein's shape written out atom by atom. For each backbone N, Cα, C, and carbonyl O, it records an (x, y, z) coordinate triple in Å plus the residue type, chain letter, and residue number.

Radius of gyration, Cα contacts, bounding box. Three whole-structure scalars: the radius of gyration (RMS distance of Cα from centroid, in Å), the count of Cα–Cα contacts (pairs closer than 8 Å and separated by more than four residues in sequence — i.e. tertiary, not local, contacts), and the bounding-box dimensions. Together they distinguish compact globular folds from extended fibres or disordered chains.

Foldseek 3Di. The Foldseek 3Di string encodes local tertiary geometry as a 20-letter alphabet — one character per residue — derived from the relative positions of nearby Cα atoms. Unlike the amino-acid sequence, 3Di is a direct function of the 3D structure, so two proteins with the same fold have similar 3Di strings even at low sequence identity.

Rendered structure images. Six rendered views show the 3D structure from the faces of a cube — i.e. along ±x, ±y, ±z. Rendering representation is drawn randomly per protein from cartoon (secondary-structure ribbons), sticks (backbone bonds), or molecular surface; coloring is either N→C rainbow (blue at the N-terminus through red at the C-terminus) or one color per chain.

Nearest PDB structures. The Foldseek neighbor list gives the closest experimentally determined structures in the PDB, ranked by structural alignment. TM-score near 1 means near-identical fold; near 0.3 means only rough topology match. This is how one finds what a novel AlphaFold prediction most resembles in the solved-structure universe.

Solvent-accessible surface area. SASA measures how much of the protein is reachable by solvent. It is computed by rolling a water-sized probe over the atomic surface and summing the exposed area (Å²). Per-residue SASA distinguishes core (buried, low SASA) from surface (exposed, high SASA) residues; total SASA is a whole-molecule size measure.